Protein AF-A0A925M7C2-F1 (afdb_monomer)

Solvent-accessible surface area (backbone atoms only — not comparable to full-atom values): 3223 Å² total; per-residue (Å²): 134,87,87,81,91,69,94,45,47,60,54,50,23,52,61,46,57,78,73,52,60,95,90,62,87,84,90,85,86,76,62,78,91,72,50,59,66,52,22,57,52,42,44,64,72,75,107

Sequence (47 aa):
AGGEHVETPAEAAAHALARTGPGDWILLKASRGMRLERVLDAIRQAL

pLDDT: mean 94.39, std 7.0, range [53.94, 98.25]

Radius of gyration: 10.63 Å; Cα contacts (8 Å, |Δi|>4): 24; chains: 1; bounding box: 24×27×27 Å

Foldseek 3Di:
DDDDDDDDLLVVLVVVVVPDDPPDDDDDDDDVVVVNVVNVVNNVVVD

Secondary structure (DSSP, 8-state):
------SSHHHHHHHHHTT--TT--------GGG-THHHHHHHHHH-

Structure (mmCIF, N/CA/C/O backbone):
data_AF-A0A925M7C2-F1
#
_entry.id   AF-A0A925M7C2-F1
#
loop_
_atom_site.group_PDB
_atom_site.id
_atom_site.type_symbol
_atom_site.label_atom_id
_atom_site.label_alt_id
_atom_site.label_comp_id
_atom_site.label_asym_id
_atom_site.label_entity_id
_atom_site.label_seq_id
_atom_site.pdbx_PDB_ins_code
_atom_site.Cartn_x
_atom_site.Cartn_y
_atom_site.Cartn_z
_atom_site.occupancy
_atom_site.B_iso_or_equiv
_atom_site.auth_seq_id
_atom_site.auth_comp_id
_atom_site.auth_asym_id
_atom_site.auth_atom_id
_atom_site.pdbx_PDB_model_num
ATOM 1 N N . ALA A 1 1 ? -1.305 -17.769 -0.826 1.00 53.94 1 ALA A N 1
ATOM 2 C CA . ALA A 1 1 ? -1.686 -16.346 -0.867 1.00 53.94 1 ALA A CA 1
ATOM 3 C C . ALA A 1 1 ? -1.343 -15.823 -2.253 1.00 53.94 1 ALA A C 1
ATOM 5 O O . ALA A 1 1 ? -0.185 -15.924 -2.641 1.00 53.94 1 ALA A O 1
ATOM 6 N N . GLY A 1 2 ? -2.341 -15.408 -3.033 1.00 79.94 2 GLY A N 1
ATOM 7 C CA . GLY A 1 2 ? -2.097 -14.778 -4.333 1.00 79.94 2 GLY A CA 1
ATOM 8 C C . GLY A 1 2 ? -1.611 -13.342 -4.145 1.00 79.94 2 GLY A C 1
ATOM 9 O O . GLY A 1 2 ? -1.942 -12.714 -3.141 1.00 79.94 2 GLY A O 1
ATOM 10 N N . GLY A 1 3 ? -0.811 -12.848 -5.085 1.00 83.75 3 GLY A N 1
ATOM 11 C CA . GLY A 1 3 ? -0.544 -11.418 -5.218 1.00 83.75 3 GLY A CA 1
ATOM 12 C C . GLY A 1 3 ? -1.611 -10.768 -6.095 1.00 83.75 3 GLY A C 1
ATOM 13 O O . GLY A 1 3 ? -2.154 -11.417 -6.987 1.00 83.75 3 GLY A O 1
ATOM 14 N N . GLU A 1 4 ? -1.895 -9.498 -5.843 1.00 91.38 4 GLU A N 1
ATOM 15 C CA . GLU A 1 4 ? -2.759 -8.663 -6.677 1.00 91.38 4 GLU A CA 1
ATOM 16 C C . GLU A 1 4 ? -1.886 -7.581 -7.319 1.00 91.38 4 GLU A C 1
ATOM 18 O O . GLU A 1 4 ? -1.085 -6.947 -6.628 1.00 91.38 4 GLU A O 1
ATOM 23 N N . HIS A 1 5 ? -1.979 -7.426 -8.641 1.00 94.06 5 HIS A N 1
ATOM 24 C CA . HIS A 1 5 ? -1.285 -6.353 -9.346 1.00 94.06 5 HIS A CA 1
ATOM 25 C C . HIS A 1 5 ? -2.099 -5.066 -9.245 1.00 94.06 5 HIS A C 1
ATOM 27 O O . HIS A 1 5 ? -3.318 -5.095 -9.391 1.00 94.06 5 HIS A O 1
ATOM 33 N N . VAL A 1 6 ? -1.409 -3.957 -9.010 1.00 96.25 6 VAL A N 1
ATOM 34 C CA . VAL A 1 6 ? -1.974 -2.609 -8.952 1.00 96.25 6 VAL A CA 1
ATOM 35 C C . VAL A 1 6 ? -1.030 -1.667 -9.687 1.00 96.25 6 VAL A C 1
ATOM 37 O O . VAL A 1 6 ? 0.182 -1.903 -9.716 1.00 96.25 6 VAL A O 1
ATOM 40 N N . GLU A 1 7 ? -1.576 -0.606 -10.265 1.00 96.19 7 GLU A N 1
ATOM 41 C CA . GLU A 1 7 ? -0.844 0.281 -11.171 1.00 96.19 7 GLU A CA 1
ATOM 42 C C . GLU A 1 7 ? -0.188 1.443 -10.415 1.00 96.19 7 GLU A C 1
ATOM 44 O O . GLU A 1 7 ? 0.810 2.014 -10.865 1.00 96.19 7 GLU A O 1
ATOM 49 N N . THR A 1 8 ? -0.721 1.802 -9.239 1.00 97.00 8 THR A N 1
ATOM 50 C CA . THR A 1 8 ? -0.268 2.983 -8.494 1.00 97.00 8 THR A CA 1
ATOM 51 C C . THR A 1 8 ? 0.122 2.700 -7.037 1.00 97.00 8 THR A C 1
ATOM 53 O O . THR A 1 8 ? -0.417 1.801 -6.387 1.00 97.00 8 THR A O 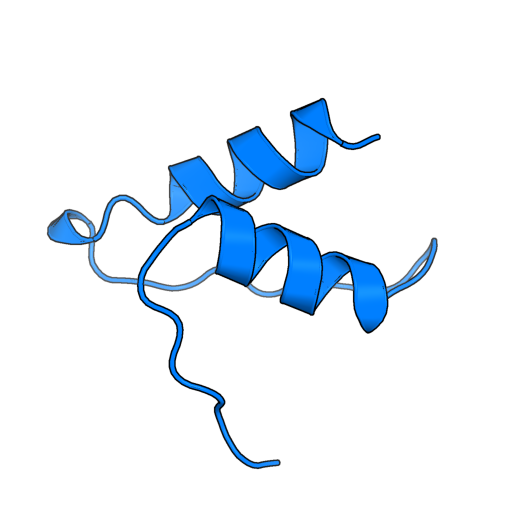1
ATOM 56 N N . PRO A 1 9 ? 1.023 3.518 -6.450 1.00 97.25 9 PRO A N 1
ATOM 57 C CA . PRO A 1 9 ? 1.329 3.431 -5.023 1.00 97.25 9 PRO A CA 1
ATOM 58 C C . PRO A 1 9 ? 0.118 3.682 -4.111 1.00 97.25 9 PRO A C 1
ATOM 60 O O . PRO A 1 9 ? 0.035 3.099 -3.033 1.00 97.25 9 PRO A O 1
ATOM 63 N N . ALA A 1 10 ? -0.812 4.544 -4.538 1.00 97.69 10 ALA A N 1
ATOM 64 C CA . ALA A 1 10 ? -2.022 4.856 -3.782 1.00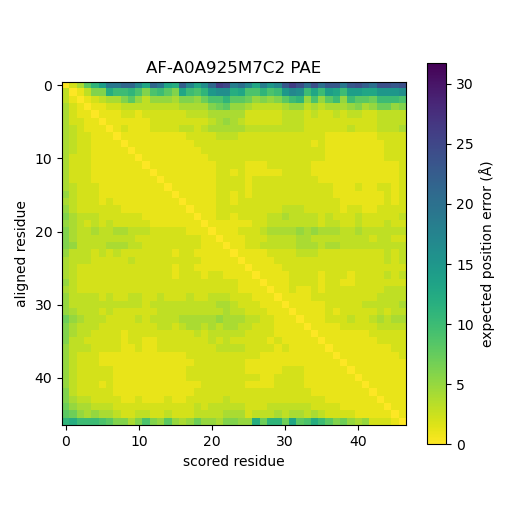 97.69 10 ALA A CA 1
ATOM 65 C C . ALA A 1 10 ? -2.976 3.655 -3.727 1.00 97.69 10 ALA A C 1
ATOM 67 O O . ALA A 1 10 ? -3.505 3.342 -2.663 1.00 97.69 10 ALA A O 1
ATOM 68 N N . GLU A 1 11 ? -3.131 2.931 -4.838 1.00 97.81 11 GLU A N 1
ATOM 69 C CA . GLU A 1 11 ? -3.879 1.672 -4.861 1.00 97.81 11 GLU A CA 1
ATOM 70 C C . GLU A 1 11 ? -3.221 0.642 -3.942 1.00 97.81 11 GLU A C 1
ATOM 72 O O . GLU A 1 11 ? -3.897 0.072 -3.090 1.00 97.81 11 GLU A O 1
ATOM 77 N N . ALA A 1 12 ? -1.898 0.457 -4.023 1.00 9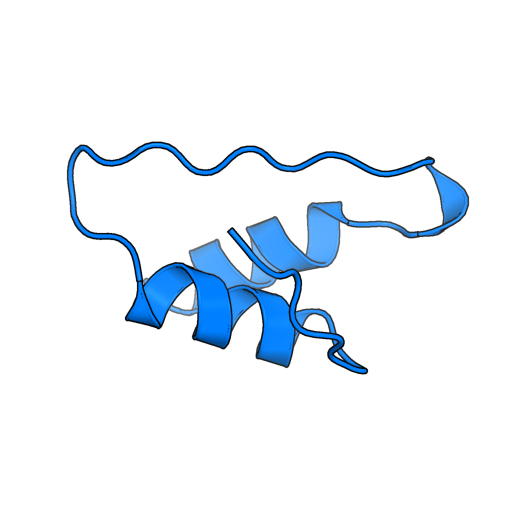7.12 12 ALA A N 1
ATOM 78 C CA . ALA A 1 12 ? -1.186 -0.457 -3.127 1.00 97.12 12 ALA A CA 1
ATOM 79 C C . ALA A 1 12 ? -1.413 -0.120 -1.640 1.00 97.12 12 ALA A C 1
ATOM 81 O O . ALA A 1 12 ? -1.631 -1.023 -0.831 1.00 97.12 12 ALA A O 1
ATOM 82 N N . ALA A 1 13 ? -1.407 1.170 -1.284 1.00 97.31 13 ALA A N 1
ATOM 83 C CA . ALA A 1 13 ? -1.694 1.637 0.070 1.00 97.31 13 ALA A CA 1
ATOM 84 C C . ALA A 1 13 ? -3.136 1.324 0.496 1.00 97.31 13 ALA A C 1
ATOM 86 O O . ALA A 1 13 ? -3.342 0.757 1.568 1.00 97.31 13 ALA A O 1
ATOM 87 N N . ALA A 1 14 ? -4.124 1.625 -0.353 1.00 97.00 14 ALA A N 1
ATOM 88 C CA . ALA A 1 14 ? -5.530 1.322 -0.088 1.00 97.00 14 ALA A CA 1
ATOM 89 C C . ALA A 1 14 ? -5.760 -0.187 0.094 1.00 97.00 14 ALA A C 1
ATOM 91 O O . ALA A 1 14 ? -6.422 -0.617 1.037 1.00 97.00 14 ALA A O 1
ATOM 92 N N . HIS A 1 15 ? -5.142 -1.001 -0.760 1.00 95.75 15 HIS A N 1
ATOM 93 C CA . HIS A 1 15 ? -5.191 -2.455 -0.676 1.00 95.75 15 HIS A CA 1
ATOM 94 C C . HIS A 1 15 ? -4.536 -3.009 0.596 1.00 95.75 15 HIS A C 1
ATOM 96 O O . HIS A 1 15 ? -5.001 -4.031 1.105 1.00 95.75 15 HIS A O 1
ATOM 102 N N . ALA A 1 16 ? -3.466 -2.385 1.096 1.00 95.38 16 ALA A N 1
ATOM 103 C CA . ALA A 1 16 ? -2.847 -2.764 2.363 1.00 95.38 16 ALA A CA 1
ATOM 104 C C . ALA A 1 16 ? -3.750 -2.388 3.549 1.00 95.38 16 ALA A C 1
ATOM 106 O O . ALA A 1 16 ? -4.089 -3.255 4.350 1.00 95.38 16 ALA A O 1
ATOM 107 N N . LEU A 1 17 ? -4.223 -1.138 3.604 1.00 95.69 17 LEU A N 1
ATOM 108 C CA . LEU A 1 17 ? -5.088 -0.630 4.676 1.00 95.69 17 LEU A CA 1
ATOM 109 C C . LEU A 1 17 ? -6.420 -1.381 4.781 1.00 95.69 17 LEU A C 1
ATOM 111 O O . LEU A 1 17 ? -6.895 -1.631 5.881 1.00 95.69 17 LEU A O 1
ATOM 115 N N . ALA A 1 18 ? -6.999 -1.807 3.657 1.00 95.94 18 ALA A N 1
ATOM 116 C CA . ALA A 1 18 ? -8.221 -2.612 3.655 1.00 95.94 18 ALA A CA 1
ATOM 117 C C . ALA A 1 18 ? -8.037 -4.025 4.249 1.00 95.94 18 ALA A C 1
ATOM 119 O O . ALA A 1 18 ? -9.024 -4.715 4.498 1.00 95.94 18 ALA A O 1
ATOM 120 N N . ARG A 1 19 ? -6.792 -4.486 4.434 1.00 93.94 19 ARG A N 1
ATOM 121 C CA . ARG A 1 19 ? -6.452 -5.861 4.842 1.00 93.94 19 ARG A CA 1
ATOM 122 C C . ARG A 1 19 ? -5.686 -5.947 6.161 1.00 93.94 19 ARG A C 1
ATOM 124 O O . ARG A 1 19 ? -5.388 -7.055 6.596 1.00 93.94 19 ARG A O 1
ATOM 131 N N . THR A 1 20 ? -5.371 -4.814 6.781 1.00 95.56 20 THR A N 1
ATOM 132 C CA . THR A 1 20 ? -4.618 -4.744 8.039 1.00 95.56 20 THR A CA 1
ATOM 133 C C . THR A 1 20 ? -5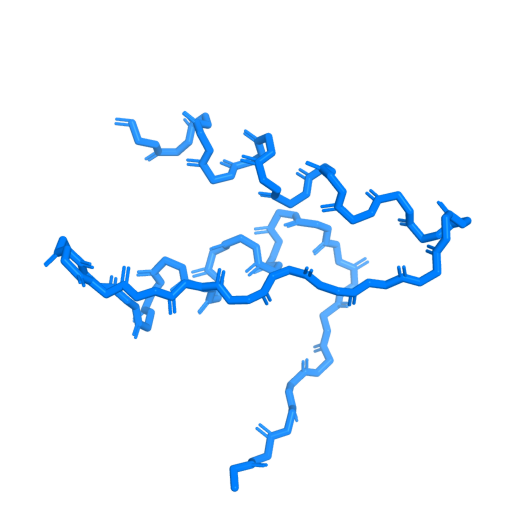.297 -3.823 9.040 1.00 95.56 20 THR A C 1
ATOM 135 O O . THR A 1 20 ? -5.901 -2.829 8.647 1.00 95.56 20 THR A O 1
ATOM 138 N N . GLY A 1 21 ? -5.140 -4.102 10.330 1.00 94.62 21 GLY A N 1
ATOM 139 C CA . GLY A 1 21 ? -5.583 -3.253 11.432 1.00 94.62 21 GLY A CA 1
ATOM 140 C C . GLY A 1 21 ? -4.459 -2.886 12.412 1.00 94.6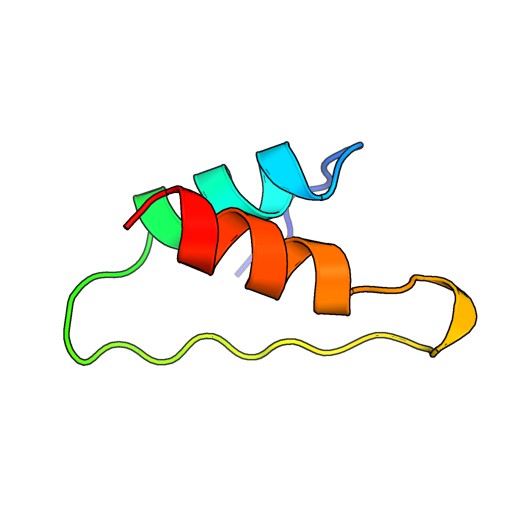2 21 GLY A C 1
ATOM 141 O O . GLY A 1 21 ? -3.302 -3.276 12.231 1.00 94.62 21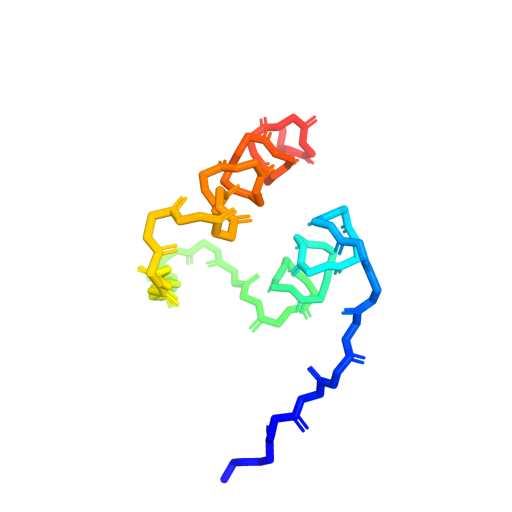 GLY A O 1
ATOM 142 N N . PRO A 1 22 ? -4.774 -2.119 13.473 1.00 94.62 22 PRO A N 1
ATOM 143 C CA . PRO A 1 22 ? -3.809 -1.780 14.514 1.00 94.62 22 PRO A CA 1
ATOM 144 C C . PRO A 1 22 ? -3.174 -3.028 15.141 1.00 94.62 22 PRO A C 1
ATOM 146 O O . PRO A 1 22 ? -3.877 -3.911 15.625 1.00 94.62 22 PRO A O 1
ATOM 149 N N . GLY A 1 23 ? -1.841 -3.072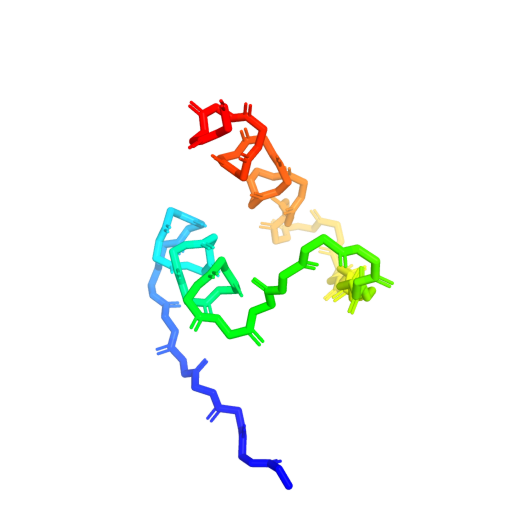 15.164 1.00 96.12 23 GLY A N 1
ATOM 150 C CA . GLY A 1 23 ? -1.066 -4.207 15.680 1.00 96.12 23 GLY A CA 1
ATOM 151 C C . GLY A 1 23 ? -0.600 -5.202 14.611 1.00 96.12 23 GLY A C 1
ATOM 152 O O . GLY A 1 23 ? 0.311 -5.983 14.891 1.00 96.12 23 GLY A O 1
ATOM 153 N N . ASP A 1 24 ? -1.144 -5.138 13.393 1.00 97.06 24 ASP A N 1
ATOM 154 C CA . ASP A 1 24 ? -0.657 -5.934 12.265 1.00 97.06 24 ASP A CA 1
ATOM 155 C C . ASP A 1 24 ? 0.659 -5.380 11.699 1.00 97.06 24 ASP A C 1
ATOM 157 O O . ASP A 1 24 ? 0.998 -4.203 11.848 1.00 97.06 24 ASP A O 1
ATOM 161 N N . TRP A 1 25 ? 1.394 -6.238 10.990 1.00 96.00 25 TRP A N 1
ATOM 162 C CA . TRP A 1 25 ? 2.633 -5.876 10.305 1.00 96.00 25 TRP A CA 1
ATOM 163 C C . TRP A 1 25 ? 2.460 -5.895 8.788 1.00 96.00 25 TRP A C 1
ATOM 165 O O . TRP A 1 25 ? 1.933 -6.851 8.222 1.00 96.00 25 TRP A O 1
ATOM 175 N N . ILE A 1 26 ? 3.002 -4.875 8.120 1.00 94.75 26 ILE A N 1
ATOM 176 C CA . ILE A 1 26 ? 3.105 -4.804 6.657 1.00 94.75 26 ILE A CA 1
ATOM 177 C C . ILE A 1 26 ? 4.585 -4.879 6.269 1.00 94.75 26 ILE A C 1
ATOM 179 O O . ILE A 1 26 ? 5.388 -4.046 6.691 1.00 94.75 26 ILE A O 1
ATOM 183 N N . LEU A 1 27 ? 4.955 -5.850 5.429 1.00 95.38 27 LEU A N 1
ATOM 184 C CA . LEU A 1 27 ? 6.286 -5.912 4.820 1.00 95.38 27 LEU A CA 1
ATOM 185 C C . LEU A 1 27 ? 6.313 -5.081 3.533 1.00 95.38 27 LEU A C 1
ATOM 187 O O . LEU A 1 27 ? 5.655 -5.430 2.555 1.00 95.38 27 LEU A O 1
ATOM 191 N N . LEU A 1 28 ? 7.146 -4.040 3.492 1.00 95.06 28 LEU A N 1
ATOM 192 C CA . LEU A 1 28 ? 7.466 -3.324 2.257 1.00 95.06 28 LEU A CA 1
ATOM 193 C C . LEU A 1 28 ? 8.796 -3.824 1.689 1.00 95.06 28 LEU A C 1
ATOM 195 O O . LEU A 1 28 ? 9.830 -3.768 2.356 1.00 95.06 28 LEU A O 1
ATOM 199 N N . LYS A 1 29 ? 8.787 -4.299 0.440 1.00 95.56 29 LYS A N 1
ATOM 200 C CA . LYS A 1 29 ? 9.986 -4.806 -0.235 1.00 95.56 29 LYS A CA 1
ATOM 201 C C . LYS A 1 29 ? 9.925 -4.561 -1.739 1.00 95.56 29 LYS A C 1
ATOM 203 O O . LYS A 1 29 ? 9.038 -5.066 -2.414 1.00 95.56 29 LYS A O 1
ATOM 208 N N . ALA A 1 30 ? 10.931 -3.871 -2.267 1.00 95.50 30 ALA A N 1
ATOM 209 C CA . ALA A 1 30 ? 11.173 -3.745 -3.700 1.00 95.50 30 ALA A CA 1
ATOM 210 C C . ALA A 1 30 ? 12.642 -3.400 -3.982 1.00 95.50 30 ALA A C 1
ATOM 212 O O . ALA A 1 30 ? 13.387 -2.995 -3.087 1.00 95.50 30 ALA A O 1
ATOM 213 N N . SER A 1 31 ? 13.049 -3.523 -5.244 1.00 97.50 31 SER A N 1
ATOM 214 C CA . SER A 1 31 ? 14.276 -2.893 -5.739 1.00 97.50 31 SER A CA 1
ATOM 215 C C . SER A 1 31 ? 14.142 -1.364 -5.721 1.00 97.50 31 SER A C 1
ATOM 217 O O . SER A 1 31 ? 13.052 -0.828 -5.921 1.00 97.50 31 SER A O 1
ATOM 219 N N . ARG A 1 32 ? 15.263 -0.644 -5.559 1.00 96.88 32 ARG A N 1
ATOM 220 C CA . ARG A 1 32 ? 15.287 0.827 -5.393 1.00 96.88 32 ARG A CA 1
ATOM 221 C C . ARG A 1 32 ? 14.537 1.596 -6.492 1.00 96.88 32 ARG A C 1
ATOM 223 O O . ARG A 1 32 ? 13.851 2.564 -6.190 1.00 96.88 32 ARG A O 1
ATOM 230 N N . GLY A 1 33 ? 14.641 1.168 -7.752 1.00 97.12 33 GLY A N 1
ATOM 231 C CA . GLY A 1 33 ? 14.017 1.861 -8.890 1.00 97.12 33 GLY A CA 1
ATOM 232 C C . GLY A 1 33 ? 12.487 1.938 -8.830 1.00 97.12 33 GLY A C 1
ATOM 233 O O . GLY A 1 33 ? 11.905 2.864 -9.385 1.00 97.12 33 GLY A O 1
ATOM 234 N N . MET A 1 34 ? 11.841 1.021 -8.104 1.00 95.00 34 MET A N 1
ATOM 235 C CA . MET A 1 34 ? 10.384 1.001 -7.939 1.00 95.00 34 MET A CA 1
ATOM 236 C C . MET A 1 34 ? 9.883 2.106 -7.001 1.00 95.00 34 MET A C 1
ATOM 238 O O . MET A 1 34 ? 8.729 2.512 -7.097 1.00 95.00 34 MET A O 1
ATOM 242 N N . ARG A 1 35 ? 10.760 2.623 -6.127 1.00 96.50 35 ARG A N 1
ATOM 243 C CA . ARG A 1 35 ? 10.454 3.707 -5.183 1.00 96.50 35 ARG A CA 1
ATOM 244 C C . ARG A 1 35 ? 9.235 3.399 -4.297 1.00 96.50 35 ARG A C 1
ATOM 246 O O . ARG A 1 35 ? 8.318 4.213 -4.174 1.00 96.50 35 ARG A O 1
ATOM 253 N N . LEU A 1 36 ? 9.216 2.195 -3.715 1.00 97.00 36 LEU A N 1
ATOM 254 C CA . LEU A 1 36 ? 8.092 1.674 -2.926 1.00 97.00 36 LEU A CA 1
ATOM 255 C C . LEU A 1 36 ? 7.843 2.467 -1.633 1.00 97.00 36 LEU A C 1
ATOM 257 O O . LEU A 1 36 ? 6.746 2.412 -1.087 1.00 97.00 36 LEU A O 1
ATOM 261 N N . GLU A 1 37 ? 8.806 3.268 -1.176 1.00 97.81 37 GLU A N 1
ATOM 262 C CA . GLU A 1 37 ? 8.616 4.224 -0.082 1.00 97.81 37 GLU A CA 1
ATOM 263 C C . GLU A 1 37 ? 7.410 5.156 -0.303 1.00 97.81 37 GLU A C 1
ATOM 265 O O . GLU A 1 37 ? 6.760 5.540 0.662 1.00 97.81 37 GLU A O 1
ATOM 270 N N . ARG A 1 38 ? 7.007 5.411 -1.558 1.00 98.25 38 ARG A N 1
ATOM 271 C CA . ARG A 1 38 ? 5.792 6.185 -1.861 1.00 98.25 38 ARG A CA 1
ATOM 272 C C . ARG A 1 38 ? 4.496 5.516 -1.393 1.00 98.25 38 ARG A C 1
ATOM 274 O O . ARG A 1 38 ? 3.519 6.213 -1.148 1.00 98.25 38 ARG A O 1
ATOM 281 N N . VAL A 1 39 ? 4.469 4.185 -1.275 1.00 98.00 39 VAL A N 1
ATOM 282 C CA . VAL A 1 39 ? 3.328 3.462 -0.684 1.00 98.00 39 VAL A CA 1
ATOM 283 C C . VAL A 1 39 ? 3.262 3.742 0.814 1.00 98.00 39 VAL A C 1
ATOM 285 O O . VAL A 1 39 ? 2.184 3.999 1.339 1.00 98.00 39 VAL A O 1
ATOM 288 N N . LEU A 1 40 ? 4.411 3.756 1.500 1.00 97.56 40 LEU A N 1
ATOM 289 C CA . LEU A 1 40 ? 4.472 4.111 2.920 1.00 97.56 40 LEU A CA 1
ATOM 290 C C . LEU A 1 40 ? 4.028 5.561 3.154 1.00 97.56 40 LEU A C 1
ATOM 292 O O . LEU A 1 40 ? 3.294 5.821 4.105 1.00 97.56 40 LEU A O 1
ATOM 296 N N . ASP A 1 41 ? 4.438 6.487 2.287 1.00 98.25 41 ASP A N 1
ATOM 297 C CA . ASP A 1 41 ? 3.995 7.882 2.358 1.00 98.25 41 ASP A CA 1
ATOM 298 C C . ASP A 1 41 ? 2.472 7.999 2.184 1.00 98.25 41 ASP A C 1
ATOM 300 O O . ASP A 1 41 ? 1.823 8.682 2.972 1.00 98.25 41 ASP A O 1
ATOM 304 N N . ALA A 1 42 ? 1.885 7.281 1.219 1.00 97.94 42 ALA A N 1
ATOM 305 C CA . ALA A 1 42 ? 0.436 7.257 1.009 1.00 97.94 42 ALA A CA 1
ATOM 306 C C . ALA A 1 42 ? -0.328 6.651 2.202 1.00 97.94 42 ALA A C 1
ATOM 308 O O . ALA A 1 42 ? -1.351 7.197 2.607 1.00 97.94 42 ALA A O 1
ATOM 309 N N . ILE A 1 43 ? 0.188 5.576 2.814 1.00 96.81 43 ILE A N 1
ATOM 310 C CA . ILE A 1 43 ? -0.386 5.006 4.045 1.00 96.81 43 ILE A CA 1
ATOM 311 C C . ILE A 1 43 ? -0.395 6.054 5.163 1.00 96.81 43 ILE A C 1
ATOM 313 O O . ILE A 1 43 ? -1.415 6.245 5.812 1.00 96.81 43 ILE A O 1
ATOM 317 N N . ARG A 1 44 ? 0.720 6.765 5.369 1.00 95.69 44 ARG A N 1
ATOM 318 C CA . ARG A 1 44 ? 0.835 7.795 6.416 1.00 95.69 44 ARG A CA 1
ATOM 319 C C . ARG A 1 44 ? -0.091 8.989 6.203 1.00 95.69 44 ARG A C 1
ATOM 321 O O . ARG A 1 44 ? -0.463 9.615 7.181 1.00 95.69 44 ARG A O 1
ATOM 328 N N . GLN A 1 45 ? -0.416 9.323 4.957 1.00 96.56 45 GLN A N 1
ATOM 329 C CA . GLN A 1 45 ? -1.346 10.408 4.624 1.00 96.56 45 GLN A CA 1
ATOM 330 C C . GLN A 1 45 ? -2.819 10.011 4.788 1.00 96.56 45 GLN A C 1
ATOM 332 O O . GLN A 1 45 ? -3.672 10.889 4.875 1.00 96.56 45 GLN A O 1
ATOM 337 N N . ALA A 1 46 ? -3.117 8.710 4.774 1.00 91.88 46 ALA A N 1
ATOM 338 C CA . ALA A 1 46 ? -4.468 8.170 4.902 1.00 91.88 46 ALA A CA 1
ATOM 339 C C . ALA A 1 46 ? -4.870 7.839 6.354 1.00 91.88 46 ALA A C 1
ATOM 341 O O . ALA A 1 46 ? -6.023 7.474 6.585 1.00 91.88 46 ALA A O 1
ATOM 342 N N . LEU A 1 47 ? -3.930 7.940 7.301 1.00 83.94 47 LEU A N 1
ATOM 343 C CA . LEU A 1 47 ? -4.153 7.855 8.750 1.00 83.94 47 LEU A CA 1
ATOM 344 C C . LEU A 1 47 ? -4.393 9.251 9.334 1.00 83.94 47 LEU A C 1
ATOM 346 O O . LEU A 1 47 ? -5.230 9.346 10.257 1.00 83.94 47 LEU A O 1
#

Mean predicted aligned error: 2.71 Å

=== Feature glossary ===
A reading guide for the features in this record.

Start from the sequence.

  · Sequence gives the chain of amino acids in standard one-letter code (A=alanine, C=cysteine, …, Y=tyrosine), read N→C. It is the only feature that is directly encoded by the gene; all structural features are derived from the folded form of this sequence.

Fold it, and you get atomic coordinates and the backbone conformation that goes with them.

  · The mmCIF table is the protein's shape written out atom by atom. For each backbone N, Cα, C, and carbonyl O, it records an (x, y, z) coordinate triple in Å plus the residue type, chain letter, and residue number.

  · Backbone dihedral angles. Every residue except chain termini has a φ (preceding-C → N → Cα → C) and a ψ (N → Cα → C → next-N). They are reported in degrees following the IUPAC sign convention. Secondary structure is essentially a statement about which (φ, ψ) basin each residue occupies.

  · DSSP 8-state secondary structure assigns each residue one of H (α-helix), G (3₁₀-helix), I (π-helix), E (extended β-strand), B (isolated β-bridge), T (hydrogen-bonded turn), S (bend), or '-' (coil). The assignment is computed from backbone hydrogen-bond geometry via the Kabsch–Sander algorithm.

  · P-SEA three-state annotation labels each residue as helix, strand, or coil based purely on the geometry of the Cα trace. It serves as a fallback when the full backbone (and thus DSSP) is unavailable.

Summarize the fold with a handful of shape descriptors and a per-residue structural alphabet.

  · Radius of gyration (Rg) is the root-mean-square distance of Cα atoms from their centroid — a single number for overall size and compactness. A globular domain of N residues has Rg ≈ 2.2·N^0.38 Å; an extended or disordered chain has a much larger Rg. The Cα contact count is the number of residue pairs whose Cα atoms are within 8 Å and are more than four positions apart in sequence — a standard proxy for tertiary packing density. The bounding box is the smallest axis-aligned box enclosing all Cα atoms.

  · Foldseek's 3Di representation compresses backbone geometry into a per-residue letter drawn from a learned twenty-state alphabet. It captures the tertiary interaction pattern around each residue — which residues are packed against it in space, regardless of where they are in sequence.

  · Accessible surface area quantifies burial. A residue with SASA near zero is packed into the hydrophobic core; one with SASA >100 Å² sits on the surface. Computed here via the Shrake–Rupley numerical algorithm with a 1.4 Å probe.

Ask how reliable the model is.

  · For AlphaFold models, the B-factor field carries pLDDT — the model's own estimate of local accuracy on a 0–100 scale. Regions with pLDDT<50 should be treated as essentially unmodeled; they often correspond to intrinsically disordered segments.

  · For experimental (PDB) structures, the B-factor (temperature factor) quantifies the positional spread of each atom in the crystal — a combination of thermal vibration and static disorder — in units of Å². High B-factors mark flexible loops or poorly resolved regions; low B-factors mark the rigid, well-ordered core.

  · PAE(i, j) answers: if I align the predicted and true structures on residue i, how far off (in Å) do I expect residue j to be? A block-diagonal PAE matrix with low values on the blocks and high values off-diagonal is the signature of a multi-domain protein 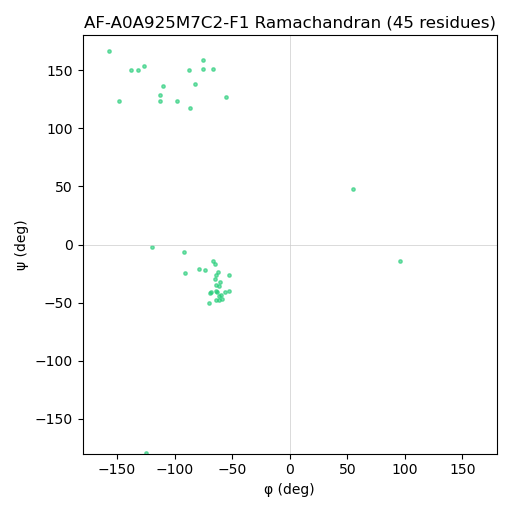with confidently predicted domains but uncertain inter-domain orientation.

Place it in context: what it resembles, what it is annotated as, and how it looks.

  · Structural nearest neighbors (via Foldseek easy-search vs the PDB). Reported per hit: target PDB id, E-value, and alignment TM-score. A TM-score above ~0.5 is the conventional threshold for 'same fold'.

  · Functional annotations li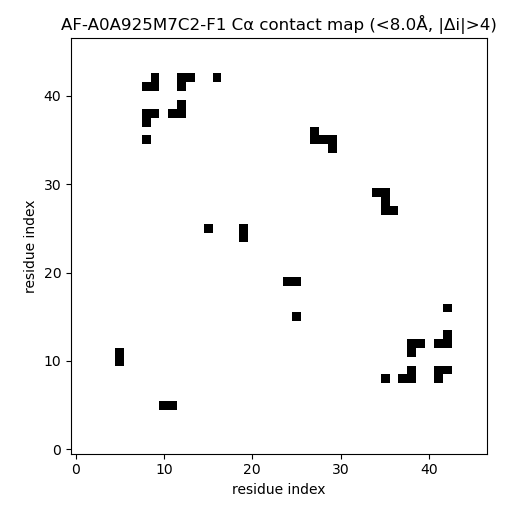nk the protein to curated databases. InterPro entries identify conserved domains and families by matching the sequence against member-database signatures (Pfam, PROSITE, CDD, …). Gene Ontology (GO) terms describe molecular function, biological process, and cellular component in a controlled vocabulary. CATH places the structure in a hierarchical fold classification (Class/Architecture/Topology/Homologous-superfamily). The organism is the source species.

  · Plot images: a contact map (which residues are close in 3D, as an N×N binary image), a Ramachandran scatter (backbone torsion angles, revealing secondary-structure composition at a glance), and — for AlphaFold structures — a PAE heatmap (pairwise prediction confidence).

  · Structure images are PyMOL renders from six orthogonal camera directions. Cartoon representation draws helices as coils and strands as arrows; sticks shows the backbone as bonds; surface shows the solvent-excluded envelope. Rainbow coloring maps sequence position to hue (blue→red, N→C); chain coloring assigns a distinct color per polypeptide.